Protein AF-A0A7Y3M6U8-F1 (afdb_monomer_lite)

Sequence (75 aa):
MPKYCFADFGAEAIAAPDASFDVVMLFKSLHHVPVQMMDAALNEIARVLKPDGTAYISEPVFAGGVQRGDPTVSR

Structure (mmCIF, N/CA/C/O backbone):
data_AF-A0A7Y3M6U8-F1
#
_entry.id   AF-A0A7Y3M6U8-F1
#
loop_
_atom_site.group_PDB
_atom_site.id
_atom_site.type_symbol
_atom_site.label_atom_id
_atom_site.label_alt_id
_atom_site.label_comp_id
_atom_site.label_asym_id
_atom_site.label_entity_id
_atom_site.label_seq_id
_atom_site.pdbx_PDB_ins_code
_atom_site.Cartn_x
_atom_site.Cartn_y
_atom_site.Cartn_z
_atom_site.occupancy
_atom_site.B_iso_or_equiv
_atom_site.auth_seq_id
_atom_site.auth_comp_id
_atom_site.auth_asym_id
_atom_site.auth_atom_id
_atom_site.pdbx_PDB_model_num
ATOM 1 N N . MET A 1 1 ? -1.376 -12.619 24.125 1.00 56.22 1 MET A N 1
ATOM 2 C CA . MET A 1 1 ? -1.531 -12.740 22.659 1.00 56.22 1 MET A CA 1
ATOM 3 C C . MET A 1 1 ? -0.230 -12.308 21.994 1.00 56.22 1 MET A C 1
ATOM 5 O O . MET A 1 1 ? 0.431 -11.439 22.564 1.00 56.22 1 MET A O 1
ATOM 9 N N . PRO A 1 2 ? 0.187 -12.931 20.879 1.00 72.12 2 PRO A N 1
ATOM 10 C CA . PRO A 1 2 ? 1.391 -12.517 20.162 1.00 72.12 2 PRO A CA 1
ATOM 11 C C . PRO A 1 2 ? 1.238 -11.081 19.640 1.00 72.12 2 PRO A C 1
ATOM 13 O O . PRO A 1 2 ? 0.141 -10.660 19.286 1.00 72.12 2 PRO A O 1
ATOM 16 N N . LYS A 1 3 ? 2.338 -10.318 19.631 1.00 90.62 3 LYS A N 1
ATOM 17 C CA . LYS A 1 3 ? 2.366 -8.910 19.185 1.00 90.62 3 LYS A CA 1
ATOM 18 C C . LYS A 1 3 ? 2.520 -8.756 17.665 1.00 90.62 3 LYS A C 1
ATOM 20 O O . LYS A 1 3 ? 2.523 -7.637 17.173 1.00 90.62 3 LYS A O 1
ATOM 25 N N . TYR A 1 4 ? 2.709 -9.862 16.950 1.00 92.56 4 TYR A N 1
ATOM 26 C CA . TYR A 1 4 ? 2.960 -9.906 15.514 1.00 92.56 4 TYR A CA 1
ATOM 27 C C . TYR A 1 4 ? 2.340 -11.169 14.908 1.00 92.56 4 TYR A C 1
ATOM 29 O O . TYR A 1 4 ? 2.184 -12.183 15.593 1.00 92.56 4 TYR A O 1
ATOM 37 N N . CYS A 1 5 ? 2.000 -11.090 13.625 1.00 92.19 5 CYS A N 1
ATOM 38 C CA . CYS A 1 5 ? 1.478 -12.181 12.811 1.00 92.19 5 CYS A CA 1
ATOM 39 C C . CYS A 1 5 ? 2.178 -12.142 11.448 1.00 92.19 5 CYS A C 1
ATOM 41 O O . CYS A 1 5 ? 2.465 -11.058 10.943 1.00 92.19 5 CYS A O 1
ATOM 43 N N . PHE A 1 6 ? 2.443 -13.312 10.872 1.00 94.50 6 PHE A N 1
ATOM 44 C CA . PHE A 1 6 ? 2.935 -13.454 9.505 1.00 94.50 6 PHE A CA 1
ATOM 45 C C . PHE A 1 6 ? 1.854 -14.137 8.671 1.00 94.50 6 PHE A C 1
ATOM 47 O O . PHE A 1 6 ? 1.217 -15.079 9.142 1.00 94.50 6 PHE A O 1
ATOM 54 N N . ALA A 1 7 ? 1.656 -13.660 7.447 1.00 94.75 7 ALA A N 1
ATOM 55 C CA . ALA A 1 7 ? 0.684 -14.181 6.497 1.00 94.75 7 ALA A CA 1
ATOM 56 C C . ALA A 1 7 ? 1.273 -14.128 5.080 1.00 94.75 7 ALA A C 1
ATOM 58 O O . ALA A 1 7 ? 2.196 -13.353 4.830 1.00 94.75 7 ALA A O 1
ATOM 59 N N . ASP A 1 8 ? 0.747 -14.967 4.189 1.00 96.31 8 ASP A N 1
ATOM 60 C CA . ASP A 1 8 ? 1.186 -15.096 2.798 1.00 96.31 8 ASP A CA 1
ATOM 61 C C . ASP A 1 8 ? 0.043 -14.700 1.855 1.00 96.31 8 ASP A C 1
ATOM 63 O O . ASP A 1 8 ? -1.057 -15.253 1.944 1.00 96.31 8 ASP A O 1
ATOM 67 N N . PHE A 1 9 ? 0.288 -13.697 1.015 1.00 95.75 9 PHE A N 1
ATOM 68 C CA . PHE A 1 9 ? -0.647 -13.165 0.027 1.00 95.75 9 PHE A CA 1
ATOM 69 C C . PHE A 1 9 ? 0.074 -12.250 -0.974 1.00 95.75 9 PHE A C 1
ATOM 71 O O . PHE A 1 9 ? 1.143 -11.706 -0.689 1.00 95.75 9 PHE A O 1
ATOM 78 N N . GLY A 1 10 ? -0.547 -12.038 -2.137 1.00 95.81 10 GLY A N 1
ATOM 79 C CA . GLY A 1 10 ? -0.152 -10.991 -3.081 1.00 95.81 10 GLY A CA 1
ATOM 80 C C . GLY A 1 10 ? -0.594 -9.604 -2.607 1.00 95.81 10 GLY A C 1
ATOM 81 O O . GLY A 1 10 ? -1.574 -9.470 -1.872 1.00 95.81 10 GLY A O 1
ATOM 82 N N . ALA A 1 11 ? 0.110 -8.554 -3.037 1.00 96.19 11 ALA A N 1
ATOM 83 C CA . ALA A 1 11 ? -0.250 -7.177 -2.688 1.00 96.19 11 ALA A CA 1
ATOM 84 C C . ALA A 1 11 ? -1.630 -6.782 -3.245 1.00 96.19 11 ALA A C 1
ATOM 86 O O . ALA A 1 11 ? -2.302 -5.937 -2.669 1.00 96.19 11 ALA A O 1
ATOM 87 N N . GLU A 1 12 ? -2.057 -7.426 -4.332 1.00 97.31 12 GLU A N 1
ATOM 88 C CA . GLU A 1 12 ? -3.366 -7.310 -4.975 1.00 97.31 12 GLU A CA 1
ATOM 89 C C . GLU A 1 12 ? -4.497 -8.082 -4.275 1.00 97.31 12 GLU A C 1
ATOM 91 O O . GLU A 1 12 ? -5.641 -8.010 -4.723 1.00 97.31 12 GLU A O 1
ATOM 96 N N . ALA A 1 13 ? -4.202 -8.822 -3.199 1.00 97.69 13 ALA A N 1
ATOM 97 C CA . ALA A 1 13 ? -5.184 -9.603 -2.448 1.00 97.69 13 ALA A CA 1
ATOM 98 C C . ALA A 1 13 ? -4.787 -9.737 -0.965 1.00 97.69 13 ALA A C 1
ATOM 100 O O . ALA A 1 13 ? -4.510 -10.835 -0.475 1.00 97.69 13 ALA A O 1
ATOM 101 N N . ILE A 1 14 ? -4.751 -8.621 -0.232 1.00 97.81 14 ILE A N 1
ATOM 102 C CA . ILE A 1 14 ? -4.311 -8.605 1.167 1.00 97.81 14 ILE A CA 1
ATOM 103 C C . ILE A 1 14 ? -5.364 -9.298 2.038 1.00 97.81 14 ILE A C 1
ATOM 105 O O . ILE A 1 14 ? -6.483 -8.811 2.202 1.00 97.81 14 ILE A O 1
ATOM 109 N N . ALA A 1 15 ? -4.995 -10.415 2.670 1.00 97.19 15 ALA A N 1
ATOM 110 C CA . ALA A 1 15 ? -5.879 -11.200 3.537 1.00 97.19 15 ALA A CA 1
ATOM 111 C C . ALA A 1 15 ? -6.092 -10.549 4.925 1.00 97.19 15 ALA A C 1
ATOM 113 O O . ALA A 1 15 ? -5.846 -11.158 5.968 1.00 97.19 15 ALA A O 1
ATOM 114 N N . ALA A 1 16 ? -6.538 -9.292 4.938 1.00 96.88 16 ALA A N 1
ATOM 115 C CA . ALA A 1 16 ? -6.873 -8.513 6.124 1.00 96.88 16 ALA A CA 1
ATOM 116 C C . ALA A 1 16 ? -8.188 -7.738 5.916 1.00 96.88 16 ALA A C 1
ATOM 118 O O . ALA A 1 16 ? -8.498 -7.369 4.779 1.00 96.88 16 ALA A O 1
ATOM 119 N N . PRO A 1 17 ? -8.966 -7.469 6.980 1.00 97.81 17 PRO A N 1
ATOM 120 C CA . PRO A 1 17 ? -10.182 -6.668 6.875 1.00 97.81 17 PRO A CA 1
ATOM 121 C C . PRO A 1 17 ? -9.894 -5.216 6.482 1.00 97.81 17 PRO A C 1
ATOM 123 O O . PRO A 1 17 ? -8.797 -4.696 6.700 1.00 97.81 17 PRO A O 1
ATOM 126 N N . ASP A 1 18 ? -10.916 -4.547 5.966 1.00 98.69 18 ASP A N 1
ATOM 127 C CA . ASP A 1 18 ? -10.887 -3.117 5.666 1.00 98.69 18 ASP A CA 1
ATOM 128 C C . ASP A 1 18 ? -10.541 -2.300 6.919 1.00 98.69 18 ASP A C 1
ATOM 130 O O . ASP A 1 18 ? -10.882 -2.694 8.039 1.00 98.69 18 ASP A O 1
ATOM 134 N N . ALA A 1 19 ? -9.883 -1.154 6.736 1.00 98.56 19 ALA A N 1
ATOM 135 C CA . ALA A 1 19 ? -9.600 -0.192 7.805 1.00 98.56 19 ALA A CA 1
ATOM 136 C C . ALA A 1 19 ? -8.954 -0.796 9.073 1.00 98.56 19 ALA A C 1
ATOM 138 O O . ALA A 1 19 ? -9.225 -0.374 10.201 1.00 98.56 19 ALA A O 1
ATOM 139 N N . SER A 1 20 ? -8.081 -1.788 8.899 1.00 97.81 20 SER A N 1
ATOM 140 C CA . SER A 1 20 ? -7.443 -2.507 10.006 1.00 97.81 20 SER A CA 1
ATOM 141 C C . SER A 1 20 ? -6.141 -1.864 10.476 1.00 97.81 20 SER A C 1
ATOM 143 O O . SER A 1 20 ? -5.760 -2.037 11.635 1.00 97.81 20 SER A O 1
ATOM 145 N N . PHE A 1 21 ? -5.458 -1.112 9.610 1.00 98.25 21 PHE A N 1
ATOM 146 C CA . PHE A 1 21 ? -4.121 -0.591 9.891 1.00 98.25 21 PHE A CA 1
ATOM 147 C C . PHE A 1 21 ? -4.082 0.936 9.898 1.00 98.25 21 PHE A C 1
ATOM 149 O O . PHE A 1 21 ? -4.644 1.599 9.030 1.00 98.25 21 PHE A O 1
ATOM 156 N N . ASP A 1 22 ? -3.375 1.496 10.879 1.00 98.69 22 ASP A N 1
ATOM 157 C CA . ASP A 1 22 ? -3.037 2.923 10.913 1.00 98.69 22 ASP A CA 1
ATOM 158 C C . ASP A 1 22 ? -1.887 3.249 9.945 1.00 98.69 22 ASP A C 1
ATOM 160 O O . ASP A 1 22 ? -1.832 4.336 9.375 1.00 98.69 22 ASP A O 1
ATOM 164 N N . VAL A 1 23 ? -0.962 2.302 9.749 1.00 98.38 23 VAL A N 1
ATOM 165 C CA . VAL A 1 23 ? 0.205 2.462 8.875 1.00 98.38 23 VAL A CA 1
ATOM 166 C C . VAL A 1 23 ? 0.461 1.176 8.097 1.00 98.38 23 VAL A C 1
ATOM 168 O O . VAL A 1 23 ? 0.512 0.094 8.684 1.00 98.38 23 VAL A O 1
ATOM 171 N N . VAL A 1 24 ? 0.692 1.309 6.792 1.00 98.19 24 VAL A N 1
ATOM 172 C CA . VAL A 1 24 ? 1.196 0.244 5.914 1.00 98.19 24 VAL A CA 1
ATOM 173 C C . VAL A 1 24 ? 2.558 0.679 5.377 1.00 98.19 24 VAL A C 1
ATOM 175 O O . VAL A 1 24 ? 2.708 1.795 4.884 1.00 98.19 24 VAL A O 1
ATOM 178 N N . MET A 1 25 ? 3.568 -0.183 5.499 1.00 97.75 25 MET A N 1
ATOM 179 C CA . MET A 1 25 ? 4.945 0.123 5.097 1.00 97.75 25 MET A CA 1
ATOM 180 C C . MET A 1 25 ? 5.415 -0.834 4.008 1.00 97.75 25 MET A C 1
ATOM 182 O O . MET A 1 25 ? 5.345 -2.052 4.175 1.00 97.75 25 MET A O 1
ATOM 186 N N . LEU A 1 26 ? 5.932 -0.271 2.919 1.00 96.00 26 LEU A N 1
ATOM 187 C CA . LEU A 1 26 ? 6.553 -0.996 1.820 1.00 96.00 26 LEU A CA 1
ATOM 188 C C . LEU A 1 26 ? 8.000 -0.524 1.691 1.00 96.00 26 LEU A C 1
ATOM 190 O O . LEU A 1 26 ? 8.270 0.664 1.497 1.00 96.00 26 LEU A 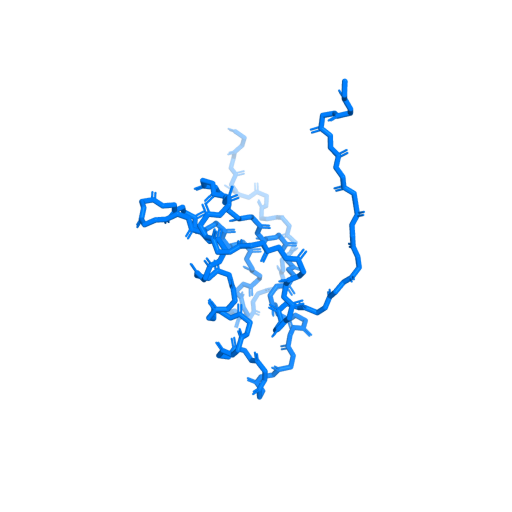O 1
ATOM 194 N N . PHE A 1 27 ? 8.932 -1.463 1.815 1.00 94.62 27 PHE A N 1
ATOM 195 C CA . PHE A 1 27 ? 10.360 -1.203 1.684 1.00 94.62 27 PHE A CA 1
ATOM 196 C C . PHE A 1 27 ? 10.901 -2.028 0.529 1.00 94.62 27 PHE A C 1
ATOM 198 O O . PHE A 1 27 ? 11.096 -3.235 0.675 1.00 94.62 27 PHE A O 1
ATOM 205 N N . LYS A 1 28 ? 11.168 -1.369 -0.603 1.00 90.62 28 LYS A N 1
ATOM 206 C CA . LYS A 1 28 ? 11.705 -2.002 -1.810 1.00 90.62 28 LYS A CA 1
ATOM 207 C C . LYS A 1 28 ? 10.877 -3.222 -2.231 1.00 90.62 28 LYS A C 1
ATOM 209 O O . LYS A 1 28 ? 11.450 -4.250 -2.581 1.00 90.62 28 LYS A O 1
ATOM 214 N N . SER A 1 29 ? 9.552 -3.119 -2.154 1.00 91.31 29 SER A N 1
ATOM 215 C CA . SER A 1 29 ? 8.647 -4.238 -2.435 1.00 91.31 29 SER A CA 1
ATOM 216 C C . SER A 1 29 ? 7.658 -3.938 -3.552 1.00 91.31 29 SER A C 1
ATOM 218 O O . SER A 1 29 ? 7.338 -4.838 -4.326 1.00 91.31 2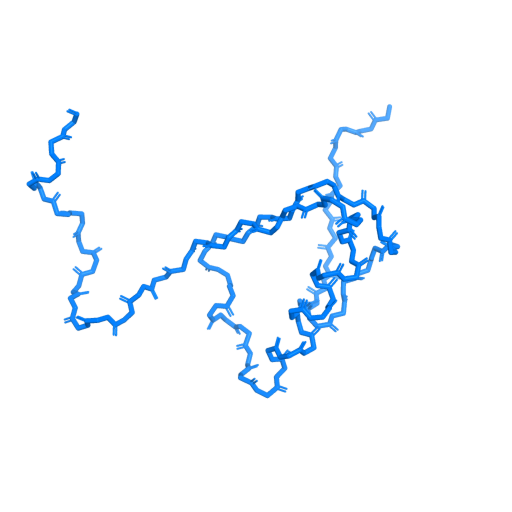9 SER A O 1
ATOM 220 N N . LEU A 1 30 ? 7.211 -2.688 -3.695 1.00 93.12 30 LEU A N 1
ATOM 221 C CA . LEU A 1 30 ? 6.175 -2.330 -4.661 1.00 93.12 30 LEU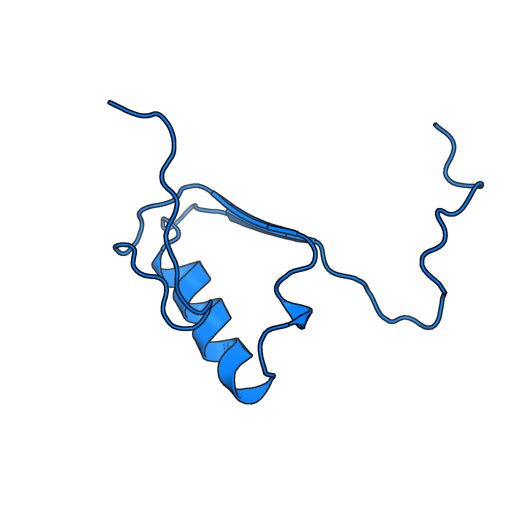 A CA 1
ATOM 222 C C . LEU A 1 30 ? 6.636 -2.567 -6.105 1.00 93.12 30 LEU A C 1
ATOM 224 O O . LEU A 1 30 ? 5.853 -3.026 -6.929 1.00 93.12 30 LEU A O 1
ATOM 228 N N . HIS A 1 31 ? 7.919 -2.342 -6.409 1.00 92.25 31 HIS A N 1
ATOM 229 C CA . HIS A 1 31 ? 8.469 -2.577 -7.751 1.00 92.25 31 HIS A CA 1
ATOM 230 C C . HIS A 1 31 ? 8.506 -4.056 -8.182 1.00 92.25 31 HIS A C 1
ATOM 232 O O . HIS A 1 31 ? 8.839 -4.341 -9.332 1.00 92.25 31 HIS A O 1
ATOM 238 N N . HIS A 1 32 ? 8.193 -4.999 -7.289 1.00 93.38 32 HIS A N 1
ATOM 239 C CA . HIS A 1 32 ? 8.026 -6.410 -7.642 1.00 93.38 32 HIS A CA 1
ATOM 240 C C . HIS A 1 32 ? 6.607 -6.745 -8.115 1.00 93.38 32 HIS A C 1
ATOM 242 O O . HIS A 1 32 ? 6.407 -7.801 -8.717 1.00 93.38 32 HIS A O 1
ATOM 248 N N . VAL A 1 33 ? 5.630 -5.864 -7.873 1.00 95.00 33 VAL A N 1
ATOM 249 C CA . VAL A 1 33 ? 4.254 -6.055 -8.335 1.00 95.00 33 VAL A CA 1
ATOM 250 C C . VAL A 1 33 ? 4.215 -5.906 -9.860 1.00 95.00 33 VAL A C 1
ATOM 252 O O . VAL A 1 33 ? 4.679 -4.888 -10.386 1.00 95.00 33 VAL A O 1
ATOM 255 N N . PRO A 1 34 ? 3.663 -6.886 -10.602 1.00 95.50 34 PRO A N 1
ATOM 256 C CA . PRO A 1 34 ? 3.476 -6.741 -12.039 1.00 95.50 34 PRO A CA 1
ATOM 257 C C . PRO A 1 34 ? 2.631 -5.504 -12.357 1.00 95.50 34 PRO A C 1
ATOM 259 O O . PRO A 1 34 ? 1.604 -5.285 -11.721 1.00 95.50 34 PRO A O 1
ATOM 262 N N . VAL A 1 35 ? 3.023 -4.719 -13.366 1.00 95.25 35 VAL A N 1
ATOM 263 C CA . VAL A 1 35 ? 2.383 -3.424 -13.682 1.00 95.25 35 VAL A CA 1
ATOM 264 C C . VAL A 1 35 ? 0.866 -3.552 -13.843 1.00 95.25 35 VAL A C 1
ATOM 266 O O . VAL A 1 35 ? 0.128 -2.728 -13.316 1.00 95.25 35 VAL A O 1
ATOM 269 N N . GLN A 1 36 ? 0.389 -4.614 -14.497 1.00 97.31 36 GLN A N 1
ATOM 270 C CA . GLN A 1 36 ? -1.043 -4.858 -14.687 1.00 97.31 36 GLN A CA 1
ATOM 271 C C . GLN A 1 36 ? -1.828 -5.072 -13.379 1.00 97.31 36 GLN A C 1
ATOM 273 O O . GLN A 1 36 ? -3.042 -4.909 -13.378 1.00 97.31 36 GLN A O 1
ATOM 278 N N . MET A 1 37 ? -1.155 -5.443 -12.286 1.00 97.81 37 MET A N 1
ATOM 279 C CA . MET A 1 37 ? -1.743 -5.647 -10.955 1.00 97.81 37 MET A CA 1
ATOM 280 C C . MET A 1 37 ? -1.510 -4.454 -10.015 1.00 97.81 37 MET A C 1
ATOM 282 O O . MET A 1 37 ? -2.001 -4.468 -8.889 1.00 97.81 37 MET A O 1
ATOM 286 N N . MET A 1 38 ? -0.774 -3.421 -10.445 1.00 97.06 38 MET A N 1
ATOM 287 C CA . MET A 1 38 ? -0.375 -2.304 -9.580 1.00 97.06 38 MET A CA 1
ATOM 288 C C . MET A 1 38 ? -1.582 -1.544 -9.020 1.00 97.06 38 MET A C 1
ATOM 290 O O . MET A 1 38 ? -1.628 -1.274 -7.824 1.00 97.06 38 MET A O 1
ATOM 294 N N . ASP A 1 39 ? -2.584 -1.261 -9.854 1.00 98.06 39 ASP A N 1
ATOM 295 C CA . ASP A 1 39 ? -3.804 -0.577 -9.411 1.00 98.06 39 ASP A CA 1
ATOM 296 C C . ASP A 1 39 ? -4.553 -1.401 -8.358 1.00 98.06 39 ASP A C 1
ATOM 298 O O . ASP A 1 39 ? -4.992 -0.864 -7.343 1.00 98.06 39 ASP A O 1
ATOM 302 N N . ALA A 1 40 ? -4.655 -2.720 -8.555 1.00 98.44 40 ALA A N 1
ATOM 303 C CA . ALA A 1 40 ? -5.272 -3.618 -7.582 1.00 98.44 40 ALA A CA 1
ATOM 304 C C . ALA A 1 40 ? -4.489 -3.637 -6.261 1.00 98.44 40 ALA A C 1
ATOM 306 O O . ALA A 1 40 ? -5.090 -3.534 -5.196 1.00 98.44 40 ALA A O 1
ATOM 307 N N . ALA A 1 41 ? -3.157 -3.682 -6.324 1.00 98.19 41 ALA A N 1
ATOM 308 C CA . ALA A 1 41 ? -2.306 -3.638 -5.140 1.00 98.19 41 ALA A CA 1
ATOM 309 C C . ALA A 1 41 ? -2.438 -2.323 -4.359 1.00 98.19 41 ALA A C 1
ATOM 311 O O . ALA A 1 41 ? -2.580 -2.332 -3.137 1.00 98.19 41 ALA A O 1
ATOM 312 N N . LEU A 1 42 ? -2.435 -1.180 -5.049 1.00 98.12 42 LEU A N 1
ATOM 313 C CA . LEU A 1 42 ? -2.621 0.124 -4.411 1.00 98.12 42 LEU A CA 1
ATOM 314 C C . LEU A 1 42 ? -4.027 0.268 -3.811 1.00 98.12 42 LEU A C 1
ATOM 316 O O . LEU A 1 42 ? -4.162 0.809 -2.713 1.00 98.12 42 LEU A O 1
ATOM 320 N N . ASN A 1 43 ? -5.055 -0.263 -4.481 1.00 98.50 43 ASN A N 1
ATOM 321 C CA . ASN A 1 43 ? -6.419 -0.297 -3.954 1.00 98.50 43 ASN A CA 1
ATOM 322 C C . ASN A 1 43 ? -6.528 -1.166 -2.698 1.00 98.50 43 ASN A C 1
ATOM 324 O O . ASN A 1 43 ? -7.175 -0.755 -1.740 1.00 98.50 43 ASN A O 1
ATOM 328 N N . GLU A 1 44 ? -5.873 -2.325 -2.660 1.00 98.56 44 GLU A N 1
ATOM 329 C CA . GLU A 1 44 ? -5.846 -3.178 -1.469 1.00 98.56 44 GLU A CA 1
ATOM 330 C C . GLU A 1 44 ? -5.106 -2.520 -0.304 1.00 98.56 44 GLU A C 1
ATOM 332 O O . GLU A 1 44 ? -5.602 -2.539 0.823 1.00 98.56 44 GLU A O 1
ATOM 337 N N . ILE A 1 45 ? -3.963 -1.873 -0.564 1.00 98.31 45 ILE A N 1
ATOM 338 C CA . ILE A 1 45 ? -3.240 -1.086 0.448 1.00 98.31 45 ILE A CA 1
ATOM 339 C C . ILE A 1 45 ? -4.149 0.014 1.012 1.00 98.31 45 ILE A C 1
ATOM 341 O O . ILE A 1 45 ? -4.216 0.186 2.229 1.00 98.31 45 ILE A O 1
ATOM 345 N N . ALA A 1 46 ? -4.876 0.728 0.151 1.00 98.38 46 ALA A N 1
ATOM 346 C CA . ALA A 1 46 ? -5.832 1.745 0.576 1.00 98.38 46 ALA A CA 1
ATOM 347 C C . ALA A 1 46 ? -7.020 1.147 1.351 1.00 98.38 46 ALA A C 1
ATOM 349 O O . ALA A 1 46 ? -7.425 1.715 2.361 1.00 98.38 46 ALA A O 1
ATOM 350 N N . A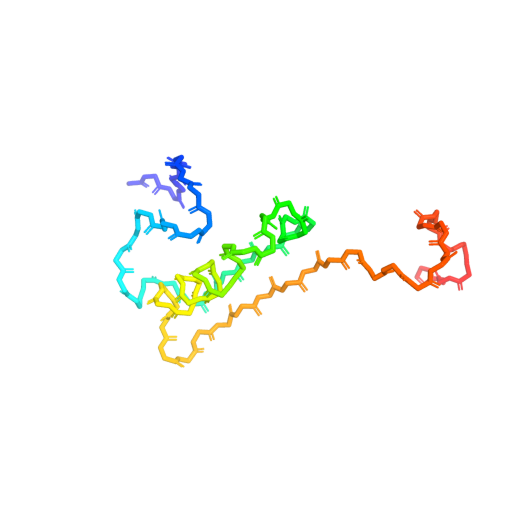RG A 1 47 ? -7.550 -0.009 0.929 1.00 98.69 47 ARG A N 1
ATOM 351 C CA . ARG A 1 47 ? -8.680 -0.696 1.579 1.00 98.69 47 ARG A CA 1
ATOM 352 C C . ARG A 1 47 ? -8.359 -1.078 3.019 1.00 98.69 47 ARG A C 1
ATOM 354 O O . ARG A 1 47 ? -9.189 -0.897 3.910 1.00 9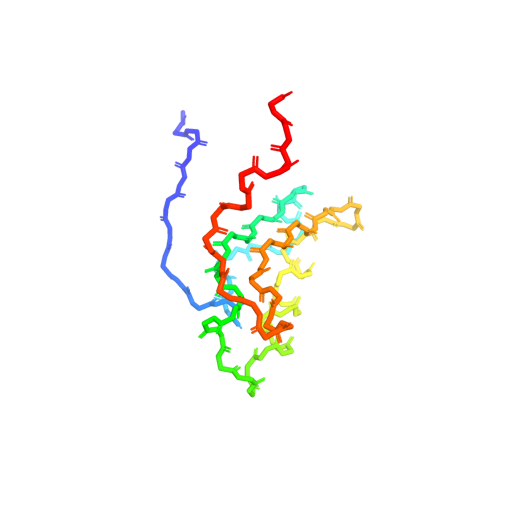8.69 47 ARG A O 1
ATOM 361 N N . VAL A 1 48 ? -7.170 -1.627 3.261 1.00 98.62 48 VAL A N 1
ATOM 362 C CA . VAL A 1 48 ? -6.783 -2.089 4.603 1.00 98.62 48 VAL A CA 1
ATOM 363 C C . VAL A 1 48 ? -6.342 -0.949 5.525 1.00 98.62 48 VAL A C 1
ATOM 365 O O . VAL A 1 48 ? -6.287 -1.143 6.743 1.00 98.62 48 VAL A O 1
ATOM 368 N N . LEU A 1 49 ? -6.050 0.236 4.980 1.00 98.81 49 LEU A N 1
ATOM 369 C CA . LEU A 1 49 ? -5.792 1.444 5.759 1.00 98.81 49 LEU A CA 1
ATOM 370 C C . LEU A 1 49 ? -7.090 2.026 6.325 1.00 98.81 49 LEU A C 1
ATOM 372 O O . LEU A 1 49 ? -8.139 2.036 5.685 1.00 98.81 49 LEU A O 1
ATOM 376 N N . LYS A 1 50 ? -7.017 2.542 7.553 1.00 98.69 50 LYS A N 1
ATOM 377 C CA . LYS A 1 50 ? -8.076 3.390 8.122 1.00 98.69 50 LYS A CA 1
ATOM 378 C C . LYS A 1 50 ? -8.222 4.687 7.304 1.00 98.69 50 LYS A C 1
ATOM 380 O O . LYS A 1 50 ? -7.263 5.067 6.637 1.00 98.69 50 LYS A O 1
ATOM 385 N N . PRO A 1 51 ? -9.354 5.415 7.402 1.00 97.31 51 PRO A N 1
ATOM 386 C CA . PRO A 1 51 ? -9.557 6.674 6.671 1.00 97.31 51 PRO A CA 1
ATOM 387 C C . PRO A 1 51 ? -8.427 7.709 6.826 1.00 97.31 51 PRO A C 1
ATOM 389 O O . PRO A 1 51 ? -8.092 8.378 5.857 1.00 97.31 51 PRO A O 1
ATOM 392 N N . ASP A 1 52 ? -7.806 7.783 8.010 1.00 97.00 52 ASP A N 1
ATOM 393 C CA . ASP A 1 52 ? -6.668 8.673 8.309 1.00 97.00 52 ASP A CA 1
ATOM 394 C C . ASP A 1 52 ? -5.315 7.929 8.335 1.00 97.00 52 ASP A C 1
ATOM 396 O O . ASP A 1 52 ? -4.316 8.415 8.872 1.00 97.00 52 ASP A O 1
ATOM 400 N N . GLY A 1 53 ? -5.286 6.703 7.811 1.00 98.38 53 GLY A N 1
ATOM 401 C CA . GLY A 1 53 ? -4.104 5.855 7.778 1.00 98.38 53 GLY A CA 1
ATOM 402 C C . GLY A 1 53 ? -3.075 6.322 6.748 1.00 98.38 53 GLY A C 1
ATOM 403 O O . GLY A 1 53 ? -3.391 7.009 5.778 1.00 98.38 53 GLY A O 1
ATOM 404 N N . THR A 1 54 ? -1.815 5.939 6.946 1.00 98.50 54 THR A N 1
ATOM 405 C CA . THR A 1 54 ? -0.709 6.332 6.059 1.00 98.50 54 THR A CA 1
ATOM 406 C C . THR A 1 54 ? -0.062 5.127 5.384 1.00 98.50 54 THR A C 1
ATOM 408 O O . THR A 1 54 ? 0.350 4.174 6.044 1.00 98.50 54 THR A O 1
ATOM 411 N N . ALA A 1 55 ? 0.113 5.208 4.065 1.00 97.94 55 ALA A N 1
ATOM 412 C CA . ALA A 1 55 ? 1.030 4.344 3.332 1.00 97.94 55 ALA A CA 1
ATOM 413 C C . ALA A 1 55 ? 2.413 5.009 3.256 1.00 97.94 55 ALA A C 1
ATOM 415 O O . ALA A 1 55 ? 2.546 6.116 2.735 1.00 97.94 55 ALA A O 1
ATOM 416 N N . TYR A 1 56 ? 3.448 4.329 3.747 1.00 97.69 56 TYR A N 1
ATOM 417 C CA . TYR A 1 56 ? 4.843 4.724 3.552 1.00 97.69 56 TYR A CA 1
ATOM 418 C C . TYR A 1 56 ? 5.499 3.787 2.536 1.00 97.69 56 TYR A C 1
ATOM 420 O O . TYR A 1 56 ? 5.606 2.584 2.775 1.00 97.69 56 TYR A O 1
ATOM 428 N N . ILE A 1 57 ? 5.937 4.341 1.407 1.00 95.56 57 ILE A N 1
ATOM 429 C CA . ILE A 1 57 ? 6.463 3.584 0.267 1.00 95.56 57 ILE A CA 1
ATOM 430 C C . ILE A 1 57 ? 7.880 4.078 -0.029 1.00 95.56 57 ILE A C 1
ATOM 432 O O . ILE A 1 57 ? 8.078 5.226 -0.425 1.00 95.56 57 ILE A O 1
ATOM 436 N N . SER A 1 58 ? 8.869 3.210 0.179 1.00 93.75 58 SER A N 1
ATOM 437 C CA . SER A 1 58 ? 10.284 3.498 -0.063 1.00 93.75 58 SER A CA 1
ATOM 438 C C . SER A 1 58 ? 10.808 2.602 -1.177 1.00 93.75 58 SER A C 1
ATOM 440 O O . SER A 1 58 ? 11.096 1.424 -0.967 1.00 93.75 58 SER A O 1
ATOM 442 N N . GLU A 1 59 ? 10.907 3.162 -2.382 1.00 91.81 59 GLU A N 1
ATOM 443 C CA . GLU A 1 59 ? 11.215 2.428 -3.609 1.00 91.81 59 GLU A CA 1
ATOM 444 C C . GLU A 1 59 ? 12.446 3.010 -4.318 1.00 91.81 59 GLU A C 1
ATOM 446 O O . GLU A 1 59 ? 12.750 4.201 -4.185 1.00 91.81 59 GLU A O 1
ATOM 451 N N . PRO A 1 60 ? 13.197 2.194 -5.077 1.00 83.00 60 PRO A N 1
ATOM 452 C CA . PRO A 1 60 ? 14.297 2.703 -5.875 1.00 83.00 60 PRO A CA 1
ATOM 453 C C . PRO A 1 60 ? 13.769 3.613 -6.991 1.00 83.00 60 PRO A C 1
ATOM 455 O O . PRO A 1 60 ? 13.016 3.183 -7.860 1.00 83.00 60 PRO A O 1
ATOM 458 N N . VAL A 1 61 ? 14.222 4.866 -7.013 1.00 78.31 61 VAL A N 1
ATOM 459 C CA . VAL A 1 61 ? 13.992 5.763 -8.149 1.00 78.31 61 VAL A CA 1
ATOM 460 C C . VAL A 1 61 ? 15.024 5.435 -9.227 1.00 78.31 61 VAL A C 1
ATOM 462 O O . VAL A 1 61 ? 16.210 5.729 -9.069 1.00 78.31 61 VAL A O 1
ATOM 465 N N . PHE A 1 62 ? 14.594 4.822 -10.331 1.00 63.72 62 PHE A N 1
ATOM 466 C CA . PHE A 1 62 ? 15.454 4.566 -11.493 1.00 63.72 62 PHE A CA 1
ATOM 467 C C . PHE A 1 62 ? 15.653 5.854 -12.316 1.00 63.72 62 PHE A C 1
ATOM 469 O O . PHE A 1 62 ? 15.201 5.978 -13.448 1.00 63.72 62 PHE A O 1
ATOM 476 N N . ALA A 1 63 ? 16.363 6.828 -11.743 1.00 60.00 63 ALA A N 1
ATOM 477 C CA . ALA A 1 63 ? 16.857 8.021 -12.440 1.00 60.00 63 ALA A CA 1
ATOM 478 C C . ALA A 1 63 ? 18.321 7.841 -12.909 1.00 60.00 63 ALA A C 1
ATOM 480 O O . ALA A 1 63 ? 19.137 8.751 -12.819 1.00 60.00 63 ALA A O 1
ATOM 481 N N . GLY A 1 64 ? 18.677 6.636 -13.374 1.00 51.06 64 GLY A N 1
ATOM 482 C CA . GLY A 1 64 ? 19.939 6.359 -14.080 1.00 51.06 64 GLY A CA 1
ATOM 483 C C . GLY A 1 64 ? 21.221 6.222 -13.242 1.00 51.06 64 GLY A C 1
ATOM 484 O O . GLY A 1 64 ? 22.260 5.888 -13.806 1.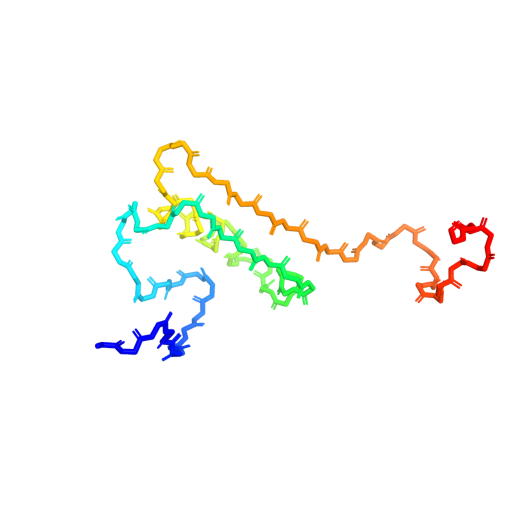00 51.06 64 GLY A O 1
ATOM 485 N N . GLY A 1 65 ? 21.188 6.426 -11.922 1.00 50.41 65 GLY A N 1
ATOM 486 C CA . GLY A 1 65 ? 22.350 6.241 -11.041 1.00 50.41 65 GLY A CA 1
ATOM 487 C C . GLY A 1 65 ? 22.336 4.903 -10.298 1.00 50.41 65 GLY A C 1
ATOM 488 O O . GLY A 1 65 ? 21.324 4.517 -9.717 1.00 50.41 65 GLY A O 1
ATOM 489 N N . VAL A 1 66 ? 23.470 4.198 -10.267 1.00 51.00 66 VAL A N 1
ATOM 490 C CA . VAL A 1 66 ? 23.694 3.073 -9.342 1.00 51.00 66 VAL A CA 1
ATOM 491 C C . VAL A 1 66 ? 23.491 3.567 -7.906 1.00 51.00 66 VAL A C 1
ATOM 493 O O . VAL A 1 66 ? 24.205 4.462 -7.464 1.00 51.00 66 VAL A O 1
ATOM 496 N N . GLN A 1 67 ? 22.571 2.950 -7.155 1.00 54.47 67 GLN A N 1
ATOM 497 C CA . GLN A 1 67 ? 22.424 3.143 -5.705 1.00 54.47 67 GLN A CA 1
ATOM 498 C C . GLN A 1 67 ? 23.599 2.488 -4.947 1.00 54.47 67 GLN A C 1
ATOM 500 O O . GLN A 1 67 ? 23.411 1.577 -4.142 1.00 54.47 67 GLN A O 1
ATOM 505 N N . ARG A 1 68 ? 24.843 2.899 -5.208 1.00 53.41 68 ARG A N 1
ATOM 506 C CA . ARG A 1 68 ? 25.882 2.802 -4.175 1.00 53.41 68 ARG A CA 1
ATOM 507 C C . ARG A 1 68 ? 25.627 3.977 -3.252 1.00 53.41 68 ARG A C 1
ATOM 509 O O . ARG A 1 68 ? 25.407 5.073 -3.753 1.00 53.41 68 ARG A O 1
ATOM 516 N N . GLY A 1 69 ? 25.615 3.732 -1.941 1.00 53.91 69 GLY A N 1
ATOM 517 C CA . GLY A 1 69 ? 25.491 4.796 -0.949 1.00 53.91 69 GLY A CA 1
ATOM 518 C C . GLY A 1 69 ? 26.429 5.934 -1.323 1.00 53.91 69 GLY A C 1
ATOM 519 O O . GLY A 1 69 ? 27.636 5.721 -1.427 1.00 53.91 69 GLY A O 1
ATOM 520 N N . ASP A 1 70 ? 25.846 7.087 -1.629 1.00 47.56 70 ASP A N 1
ATOM 521 C CA . ASP A 1 70 ? 26.595 8.281 -1.961 1.00 47.56 70 ASP A CA 1
ATOM 522 C C . ASP A 1 70 ? 27.418 8.668 -0.721 1.00 47.56 70 ASP A C 1
ATOM 524 O O . ASP A 1 70 ? 26.830 8.974 0.320 1.00 47.56 70 ASP A O 1
ATOM 528 N N . PRO A 1 71 ? 28.763 8.629 -0.777 1.00 53.22 71 PRO A N 1
ATOM 529 C CA . PRO A 1 71 ? 29.596 8.986 0.365 1.00 53.22 71 PRO A CA 1
ATOM 530 C C . PRO A 1 71 ? 29.510 10.480 0.727 1.00 53.22 71 PRO A C 1
ATOM 532 O O . PRO A 1 71 ? 30.105 10.881 1.726 1.00 53.22 71 PRO A O 1
ATOM 535 N N . THR A 1 72 ? 28.805 11.305 -0.059 1.00 54.59 72 THR A N 1
ATOM 536 C CA . THR A 1 72 ? 28.684 12.754 0.163 1.00 54.59 72 THR A CA 1
ATOM 537 C C . THR A 1 72 ? 27.467 13.177 0.986 1.00 54.59 72 THR A C 1
ATOM 539 O O . THR A 1 72 ? 27.434 14.312 1.464 1.00 54.59 72 THR A O 1
ATOM 542 N N . VAL A 1 73 ? 26.517 12.275 1.266 1.00 53.47 73 VAL A N 1
ATOM 543 C CA . VAL A 1 73 ? 25.508 12.521 2.310 1.00 53.47 73 VAL A CA 1
ATOM 544 C C . VAL A 1 73 ? 26.159 12.222 3.659 1.00 53.47 73 VAL A C 1
ATOM 546 O O . VAL A 1 73 ? 26.230 11.080 4.111 1.00 53.47 73 VAL A O 1
ATOM 549 N N . SER A 1 74 ? 26.726 13.274 4.252 1.00 41.47 74 SER A N 1
ATOM 550 C CA . SER A 1 74 ? 27.375 13.236 5.561 1.00 41.47 74 SER A CA 1
ATOM 551 C C . SER A 1 74 ? 26.429 12.697 6.638 1.00 41.47 74 SER A C 1
ATOM 553 O O . SER A 1 74 ? 25.234 12.986 6.632 1.00 41.47 74 SER A O 1
ATOM 555 N N . ARG A 1 75 ? 27.028 11.918 7.543 1.00 47.12 75 ARG A N 1
ATOM 556 C CA . ARG A 1 75 ? 26.461 11.393 8.792 1.00 47.12 75 ARG A CA 1
ATOM 557 C C . ARG A 1 75 ? 25.755 12.450 9.629 1.00 47.12 75 ARG A C 1
ATOM 559 O O . ARG A 1 75 ? 26.255 13.599 9.630 1.00 47.12 75 ARG A O 1
#

pLDDT: mean 86.98, std 17.77, range [41.47, 98.81]

Radius of gyration: 15.47 Å; chains: 1; bounding box: 40×28×37 Å

Foldseek 3Di:
DDPDDDDDDDLLDDPAAFQQDQEDEAAQHLVVDDPVSNVSSVVSVNRNHHPNHDYHHHHDDPPPDDPPPDPPPDD

Secondary structure (DSSP, 8-state):
--S-------TTS--S-TT-EEEEEEES-GGGS-GGGHHHHHHHHHHHEEEEEEEEEE----SS------TTS--